Protein AF-A0A839A747-F1 (afdb_monomer_lite)

InterPro domains:
  IPR006439 HAD hydrolase, subfamily IA [TIGR01549] (41-129)
  IPR023198 Phosphoglycolate phosphatase-like, domain 2 [G3DSA:1.10.150.240] (5-45)
  IPR023214 HAD superfamily [G3DSA:3.40.50.1000] (46-130)
  IPR036412 HAD-like superfamily [SSF56784] (21-130)
  IPR041492 Haloacid dehalogenase-like hydrolase [PF13419] (28-129)
  IPR051400 HAD-like hydrolase superfamily enzymes [PTHR46470] (31-130)

Radius of gyration: 18.22 Å; chains: 1; bounding box: 42×32×48 Å

Structure (mmCIF, N/CA/C/O backbone):
data_AF-A0A839A747-F1
#
_entry.id   AF-A0A839A747-F1
#
loop_
_atom_site.group_PDB
_atom_site.id
_atom_site.type_symbol
_atom_site.label_atom_id
_atom_site.label_alt_id
_atom_site.label_comp_id
_atom_site.label_asym_id
_atom_site.label_entity_id
_atom_site.label_seq_id
_atom_site.pdbx_PDB_ins_code
_atom_site.Cartn_x
_atom_site.Cartn_y
_atom_site.Cartn_z
_atom_site.occupancy
_atom_site.B_iso_or_equiv
_atom_site.auth_seq_id
_atom_site.auth_comp_id
_atom_site.auth_asym_id
_atom_site.auth_atom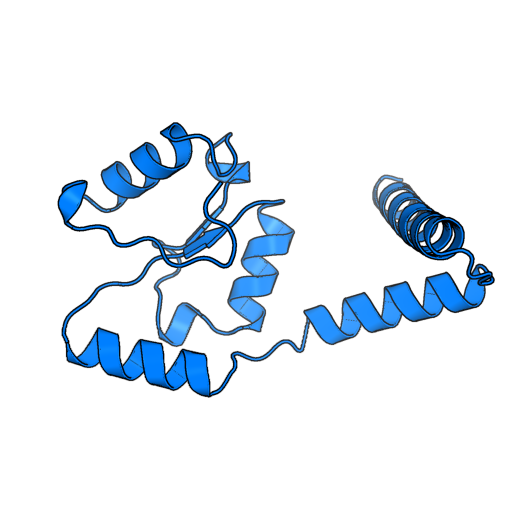_id
_atom_site.pdbx_PDB_model_num
ATOM 1 N N . MET A 1 1 ? 17.382 17.321 -12.082 1.00 56.62 1 MET A N 1
ATOM 2 C CA . MET A 1 1 ? 18.522 16.405 -11.815 1.00 56.62 1 MET A CA 1
ATOM 3 C C . MET A 1 1 ? 18.085 15.107 -11.115 1.00 56.62 1 MET A C 1
ATOM 5 O O . MET A 1 1 ? 18.379 14.041 -11.643 1.00 56.62 1 MET A O 1
ATOM 9 N N . ARG A 1 2 ? 17.318 15.165 -10.008 1.00 60.72 2 ARG A N 1
ATOM 10 C CA . ARG A 1 2 ? 16.847 13.983 -9.242 1.00 60.72 2 ARG A CA 1
ATOM 11 C C . ARG A 1 2 ? 15.991 12.980 -10.038 1.00 60.72 2 ARG A C 1
ATOM 13 O O . ARG A 1 2 ? 16.206 11.780 -9.921 1.00 60.72 2 ARG A O 1
ATOM 20 N N . GLU A 1 3 ? 15.077 13.439 -10.895 1.00 65.00 3 GLU A N 1
ATOM 21 C CA . GLU A 1 3 ? 14.235 12.528 -11.695 1.00 65.00 3 GLU A CA 1
ATOM 22 C C . GLU A 1 3 ? 15.014 11.712 -12.733 1.00 65.00 3 GLU A C 1
ATOM 24 O O . GLU A 1 3 ? 14.764 10.519 -12.889 1.00 65.00 3 GLU A O 1
ATOM 29 N N . LYS A 1 4 ? 15.977 12.334 -13.429 1.00 62.69 4 LYS A N 1
ATOM 30 C CA . LYS A 1 4 ? 16.843 11.632 -14.391 1.00 62.69 4 LYS A CA 1
ATOM 31 C C . LYS A 1 4 ? 17.663 10.545 -13.690 1.00 62.69 4 LYS A C 1
ATOM 33 O O . LYS A 1 4 ? 17.776 9.444 -14.219 1.00 62.69 4 LYS A O 1
ATOM 38 N N . LEU A 1 5 ? 18.153 10.826 -12.479 1.00 71.81 5 LEU A N 1
ATOM 39 C CA . LEU A 1 5 ? 18.861 9.849 -11.651 1.00 71.81 5 LEU A CA 1
ATOM 40 C C . LEU A 1 5 ? 17.937 8.695 -11.219 1.00 71.81 5 LEU A C 1
ATOM 42 O O . LEU A 1 5 ? 18.272 7.542 -11.461 1.00 71.81 5 LEU A O 1
ATOM 46 N N . LYS A 1 6 ? 16.729 8.989 -10.705 1.00 68.69 6 LYS A N 1
ATOM 47 C CA . LYS A 1 6 ? 15.724 7.972 -10.318 1.00 68.69 6 LYS A CA 1
ATOM 48 C C . LYS A 1 6 ? 15.302 7.093 -11.506 1.00 68.69 6 LYS A C 1
ATOM 50 O O . LYS A 1 6 ? 15.083 5.894 -11.334 1.00 68.69 6 LYS A O 1
ATOM 55 N N . ARG A 1 7 ? 15.192 7.663 -12.716 1.00 68.25 7 ARG A N 1
ATOM 56 C CA . ARG A 1 7 ? 14.920 6.902 -13.951 1.00 68.25 7 ARG A CA 1
ATOM 57 C C . ARG A 1 7 ? 16.075 5.968 -14.304 1.00 68.25 7 ARG A C 1
ATOM 59 O O . ARG A 1 7 ? 15.809 4.799 -14.563 1.00 68.25 7 ARG A O 1
ATOM 66 N N . ARG A 1 8 ? 17.319 6.457 -14.242 1.00 75.69 8 ARG A N 1
ATOM 67 C CA . ARG A 1 8 ? 18.527 5.658 -14.497 1.00 75.69 8 ARG A CA 1
ATOM 68 C C . ARG A 1 8 ? 18.625 4.472 -13.535 1.00 75.69 8 ARG A C 1
ATOM 70 O O . ARG A 1 8 ? 18.697 3.341 -13.989 1.00 75.69 8 ARG A O 1
ATOM 77 N N . THR A 1 9 ? 18.421 4.699 -12.235 1.00 81.62 9 THR A N 1
ATOM 78 C CA . THR A 1 9 ? 18.425 3.624 -11.227 1.00 81.62 9 THR A CA 1
ATOM 79 C C . THR A 1 9 ? 17.355 2.554 -11.478 1.00 81.62 9 THR A C 1
ATOM 81 O O . THR A 1 9 ? 17.585 1.377 -11.219 1.00 81.62 9 THR A O 1
ATOM 84 N N . LYS A 1 10 ? 16.167 2.923 -11.980 1.00 86.31 10 LYS A N 1
ATOM 85 C CA . LYS A 1 10 ? 15.115 1.945 -12.313 1.00 86.31 10 LYS A CA 1
ATOM 86 C C . LYS A 1 10 ? 15.482 1.097 -13.537 1.00 86.31 10 LYS A C 1
ATOM 88 O O . LYS A 1 10 ? 15.244 -0.106 -13.499 1.00 86.31 10 LYS A O 1
ATOM 93 N N . LEU A 1 11 ? 16.070 1.699 -14.573 1.00 91.56 11 LEU A N 1
ATOM 94 C CA . LEU A 1 11 ? 16.576 0.969 -15.743 1.00 91.56 11 LEU A CA 1
ATOM 95 C C . LEU A 1 11 ? 17.689 -0.001 -15.353 1.00 91.56 11 LEU A C 1
ATOM 97 O O . LEU A 1 11 ? 17.621 -1.174 -15.710 1.00 91.56 11 LEU A O 1
ATOM 101 N N . ASP A 1 12 ? 18.647 0.460 -14.549 1.00 91.75 12 ASP A N 1
ATOM 102 C CA . ASP A 1 12 ? 19.760 -0.367 -14.079 1.00 91.75 12 ASP A CA 1
ATOM 103 C C . ASP A 1 12 ? 19.255 -1.591 -13.302 1.00 91.75 12 ASP A C 1
ATOM 105 O O . ASP A 1 12 ? 19.767 -2.697 -13.484 1.00 91.75 12 ASP A O 1
ATOM 109 N N . ARG A 1 13 ? 18.202 -1.430 -12.484 1.00 92.56 13 ARG A N 1
ATOM 110 C CA . ARG A 1 13 ? 17.556 -2.551 -11.779 1.00 92.56 13 ARG A CA 1
ATOM 111 C C . ARG A 1 13 ? 16.925 -3.550 -12.743 1.00 92.56 13 ARG A C 1
ATOM 113 O O . ARG A 1 13 ? 17.121 -4.740 -12.544 1.00 92.56 13 ARG A O 1
ATOM 120 N N . ILE A 1 14 ? 16.216 -3.091 -13.776 1.00 95.19 14 ILE A N 1
ATOM 121 C CA . ILE A 1 14 ? 15.604 -3.978 -14.779 1.00 95.19 14 ILE A CA 1
ATOM 122 C C . ILE A 1 14 ? 16.696 -4.780 -15.498 1.00 95.19 14 ILE A C 1
ATOM 124 O O . ILE A 1 14 ? 16.659 -6.008 -15.474 1.00 95.19 14 ILE A O 1
ATOM 128 N N . LEU A 1 15 ? 17.713 -4.106 -16.043 1.00 94.50 15 LEU A N 1
ATOM 129 C CA . LEU A 1 15 ? 18.845 -4.749 -16.722 1.00 94.50 15 LEU A CA 1
ATOM 130 C C . LEU A 1 15 ? 19.544 -5.774 -15.813 1.00 94.50 15 LEU A C 1
ATOM 132 O O . LEU A 1 15 ? 19.800 -6.907 -16.219 1.00 94.50 15 LEU A O 1
ATOM 136 N N . SER A 1 16 ? 19.795 -5.400 -14.556 1.00 93.94 16 SER A N 1
ATOM 137 C CA . SER A 1 16 ? 20.443 -6.275 -13.574 1.00 93.94 16 SER A CA 1
ATOM 138 C C . SER A 1 16 ? 19.584 -7.488 -13.208 1.00 93.94 16 SER A C 1
ATOM 140 O O . SER A 1 16 ? 20.119 -8.580 -1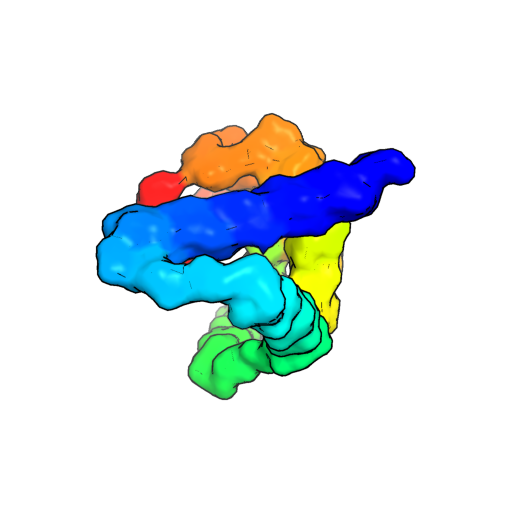3.029 1.00 93.94 16 SER A O 1
ATOM 142 N N . THR A 1 17 ? 18.259 -7.327 -13.107 1.00 96.12 17 THR A N 1
ATOM 143 C CA . THR A 1 17 ? 17.331 -8.432 -12.837 1.00 96.12 17 THR A CA 1
ATOM 144 C C . THR A 1 17 ? 17.333 -9.443 -13.978 1.00 96.12 17 THR A C 1
ATOM 146 O O . THR A 1 17 ? 17.497 -10.628 -13.708 1.00 96.12 17 THR A O 1
ATOM 149 N N . TYR A 1 18 ? 17.225 -9.005 -15.234 1.00 96.31 18 TYR A N 1
ATOM 150 C CA . TYR A 1 18 ? 17.274 -9.918 -16.383 1.00 96.31 18 TYR A CA 1
ATOM 151 C C . TYR A 1 18 ? 18.612 -10.661 -16.456 1.00 96.31 18 TYR A C 1
ATOM 153 O O . TYR A 1 18 ? 18.622 -11.889 -16.537 1.00 96.31 18 TYR A O 1
ATOM 161 N N . LYS A 1 19 ? 19.733 -9.947 -16.274 1.00 95.62 19 LYS A N 1
ATOM 162 C CA . LYS A 1 19 ? 21.067 -10.558 -16.214 1.00 95.62 19 LYS A CA 1
ATOM 163 C C . LYS A 1 19 ? 21.183 -11.609 -15.104 1.00 95.62 19 LYS A C 1
ATOM 165 O O . LYS A 1 19 ? 21.779 -12.659 -15.325 1.00 95.62 19 LYS A O 1
ATOM 170 N N . LYS A 1 20 ? 20.605 -11.355 -13.921 1.00 96.94 20 LYS A N 1
ATOM 171 C CA . LYS A 1 20 ? 20.583 -12.314 -12.799 1.00 96.94 20 LYS A CA 1
ATOM 172 C C . LYS A 1 20 ? 19.853 -13.612 -13.157 1.00 96.94 20 LYS A C 1
ATOM 174 O O . LYS A 1 20 ? 20.238 -14.664 -12.666 1.00 96.94 20 LYS A O 1
ATOM 179 N N . PHE A 1 21 ? 18.825 -13.538 -13.995 1.00 96.81 21 PHE A N 1
ATOM 180 C CA . PHE A 1 21 ? 18.090 -14.704 -14.491 1.00 96.81 21 PHE A CA 1
ATOM 181 C C . PHE A 1 21 ? 18.660 -15.263 -15.805 1.00 96.81 21 PHE A C 1
ATOM 183 O O . PHE A 1 21 ? 17.999 -16.068 -16.450 1.00 96.81 21 PHE A O 1
ATOM 190 N N . HIS A 1 22 ? 19.878 -14.862 -16.189 1.00 96.62 22 HIS A N 1
ATOM 191 C CA . HIS A 1 22 ? 20.560 -15.299 -17.411 1.00 96.62 22 HIS A CA 1
ATOM 192 C C . HIS A 1 22 ? 19.818 -14.952 -18.714 1.00 96.62 22 HIS A C 1
ATOM 194 O O . HIS A 1 22 ? 19.991 -15.626 -19.725 1.00 96.62 22 HIS A O 1
ATOM 200 N N . TYR A 1 23 ? 19.033 -13.872 -18.702 1.00 96.06 23 TYR A N 1
ATOM 201 C CA . TYR A 1 23 ? 18.416 -13.302 -19.897 1.00 96.06 23 TYR A CA 1
ATOM 202 C C . TYR A 1 23 ? 19.134 -12.024 -20.324 1.00 96.06 23 TYR A C 1
ATOM 204 O O . TYR A 1 23 ? 19.482 -11.175 -19.498 1.00 96.06 23 TYR A O 1
ATOM 212 N N . GLU A 1 24 ? 19.298 -11.858 -21.633 1.00 92.12 24 GLU A N 1
ATOM 213 C CA . GLU A 1 24 ? 19.797 -10.624 -22.231 1.00 92.12 24 GLU A CA 1
ATOM 214 C C . GLU A 1 24 ? 18.629 -9.757 -22.700 1.00 92.12 24 GLU A C 1
ATOM 216 O O . GLU A 1 24 ? 17.704 -10.236 -23.354 1.00 92.12 24 GLU A O 1
ATOM 221 N N . ILE A 1 25 ? 18.678 -8.468 -22.365 1.00 95.44 25 ILE A N 1
ATOM 222 C CA . ILE A 1 25 ? 17.762 -7.456 -22.894 1.00 95.44 25 ILE A CA 1
ATOM 223 C C . ILE A 1 25 ? 18.544 -6.199 -23.261 1.00 95.44 25 ILE A C 1
ATOM 225 O O . ILE A 1 25 ? 19.533 -5.851 -22.610 1.00 95.44 25 ILE A O 1
ATOM 229 N N . ILE A 1 26 ? 18.076 -5.484 -24.280 1.00 94.56 26 ILE A N 1
ATOM 230 C CA . ILE A 1 26 ? 18.653 -4.193 -24.669 1.00 94.56 26 ILE A CA 1
ATOM 231 C C . ILE A 1 26 ? 18.015 -3.038 -23.881 1.00 94.56 26 ILE A C 1
ATOM 233 O O . ILE A 1 26 ? 16.913 -3.151 -23.340 1.00 94.56 26 ILE A O 1
ATOM 237 N N . ILE A 1 27 ? 18.694 -1.886 -23.843 1.00 93.12 27 ILE A N 1
ATOM 238 C CA . ILE A 1 27 ? 18.223 -0.678 -23.133 1.00 93.12 27 ILE A CA 1
ATOM 239 C C . ILE A 1 27 ? 16.823 -0.251 -23.602 1.00 93.12 27 ILE A C 1
ATOM 241 O O . ILE A 1 27 ? 16.009 0.197 -22.792 1.00 93.12 27 ILE A O 1
ATOM 245 N N . GLU A 1 28 ? 16.522 -0.410 -24.890 1.00 95.50 28 GLU A N 1
ATOM 246 C CA . GLU A 1 28 ? 15.210 -0.082 -25.450 1.00 95.50 28 GLU A CA 1
ATOM 247 C C . GLU A 1 28 ? 14.096 -0.954 -24.849 1.00 95.50 28 GLU A C 1
ATOM 249 O O . GLU A 1 28 ? 13.090 -0.428 -24.376 1.00 95.50 28 GLU A O 1
ATOM 254 N N . GLN A 1 29 ? 14.314 -2.267 -24.734 1.00 95.88 29 GLN A N 1
ATOM 255 C CA . GLN A 1 29 ? 13.371 -3.187 -24.090 1.00 95.88 29 GLN A CA 1
ATOM 256 C C . GLN A 1 29 ? 13.189 -2.865 -22.603 1.00 95.88 29 GLN A C 1
ATOM 258 O O . GLN A 1 29 ? 12.061 -2.835 -22.112 1.00 95.88 29 GLN A O 1
ATOM 263 N N . ALA A 1 30 ? 14.274 -2.555 -21.884 1.00 95.12 30 ALA A N 1
ATOM 264 C CA . ALA A 1 30 ? 14.191 -2.126 -20.486 1.00 95.12 30 ALA A CA 1
ATOM 265 C C . ALA A 1 30 ? 13.387 -0.820 -20.331 1.00 95.12 30 ALA A C 1
ATOM 267 O O . ALA A 1 30 ? 12.628 -0.655 -19.372 1.00 95.12 30 ALA A O 1
ATOM 268 N N . THR A 1 31 ? 13.517 0.094 -21.295 1.00 94.50 31 THR A N 1
ATOM 269 C CA . THR A 1 31 ? 12.766 1.356 -21.340 1.00 94.50 31 THR A CA 1
ATOM 270 C C . THR A 1 31 ? 11.281 1.111 -21.591 1.00 94.50 31 THR A C 1
ATOM 272 O O . THR A 1 31 ? 10.446 1.669 -20.874 1.00 94.50 31 THR A O 1
ATOM 275 N N . ILE A 1 32 ? 10.942 0.232 -22.539 1.00 95.88 32 ILE A N 1
ATOM 276 C CA . ILE A 1 32 ? 9.559 -0.189 -22.801 1.00 95.88 32 ILE A CA 1
ATOM 277 C C . ILE A 1 32 ? 8.963 -0.848 -21.555 1.00 95.88 32 ILE A C 1
ATOM 279 O O . ILE A 1 32 ? 7.885 -0.451 -21.115 1.00 95.88 32 ILE A O 1
ATOM 283 N N . PHE A 1 33 ? 9.682 -1.781 -20.924 1.00 95.00 33 PHE A N 1
ATOM 284 C CA . PHE A 1 33 ? 9.243 -2.414 -19.681 1.00 95.00 33 PHE A CA 1
ATOM 285 C C . PHE A 1 33 ? 8.949 -1.368 -18.604 1.00 95.00 33 PHE A C 1
ATOM 287 O O . PHE A 1 33 ? 7.903 -1.408 -17.960 1.00 95.00 33 PHE A O 1
ATOM 294 N N . GLN A 1 34 ? 9.847 -0.398 -18.409 1.00 93.31 34 GLN A N 1
ATOM 295 C CA . GLN A 1 34 ? 9.649 0.661 -17.425 1.00 93.31 34 GLN A CA 1
ATOM 296 C C . GLN A 1 34 ? 8.404 1.507 -17.729 1.00 93.31 34 GLN A C 1
ATOM 298 O O . GLN A 1 34 ? 7.681 1.867 -16.795 1.00 93.31 34 GLN A O 1
ATOM 303 N N . ALA A 1 35 ? 8.158 1.826 -19.001 1.00 93.50 35 ALA A N 1
ATOM 304 C CA . ALA A 1 35 ? 6.994 2.588 -19.438 1.00 93.50 35 ALA A CA 1
ATOM 305 C C . ALA A 1 35 ? 5.689 1.808 -19.216 1.00 93.50 35 ALA A C 1
ATOM 307 O O . ALA A 1 35 ? 4.782 2.331 -18.568 1.00 93.50 35 ALA A O 1
ATOM 308 N N . LEU A 1 36 ? 5.628 0.546 -19.652 1.00 95.69 36 LEU A N 1
ATOM 309 C CA . LEU A 1 36 ? 4.479 -0.342 -19.442 1.00 95.69 36 LEU A CA 1
ATOM 310 C C . LEU A 1 36 ? 4.200 -0.540 -17.952 1.00 95.69 36 LEU A C 1
ATOM 312 O O . LEU A 1 36 ? 3.079 -0.364 -17.493 1.00 95.69 36 LEU A O 1
ATOM 316 N N . ASN A 1 37 ? 5.233 -0.816 -17.162 1.00 92.56 37 ASN A N 1
ATOM 317 C CA . ASN A 1 37 ? 5.114 -0.970 -15.718 1.00 92.56 37 ASN A CA 1
ATOM 318 C C . ASN A 1 37 ? 4.602 0.311 -15.032 1.00 92.56 37 ASN A C 1
ATOM 320 O O . ASN A 1 37 ? 3.867 0.226 -14.051 1.00 92.56 37 ASN A O 1
ATOM 324 N N . LYS A 1 38 ? 4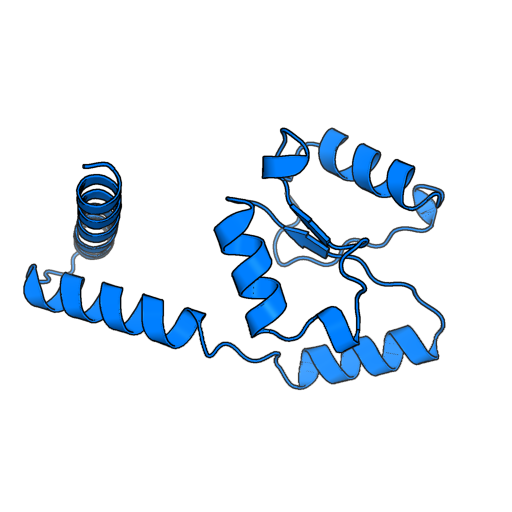.967 1.505 -15.520 1.00 91.00 38 LYS A N 1
ATOM 325 C CA . LYS A 1 38 ? 4.393 2.764 -15.020 1.00 91.00 38 LYS A CA 1
ATOM 326 C C . LYS A 1 38 ? 2.916 2.877 -15.401 1.00 91.00 38 LYS A C 1
ATOM 328 O O . LYS A 1 38 ? 2.118 3.220 -14.538 1.00 91.00 38 LYS A O 1
ATOM 333 N N . TYR A 1 39 ? 2.579 2.582 -16.655 1.00 94.12 39 TYR A N 1
ATOM 334 C CA . TYR A 1 39 ? 1.210 2.627 -17.161 1.00 94.12 39 TYR A CA 1
ATOM 335 C C . TYR A 1 39 ? 0.294 1.690 -16.365 1.00 94.12 39 TYR A C 1
ATOM 337 O O . TYR A 1 39 ? -0.666 2.153 -15.757 1.00 94.12 39 TYR A O 1
ATOM 345 N N . TYR A 1 40 ? 0.633 0.404 -16.255 1.00 94.38 40 TYR A N 1
ATOM 346 C CA . TYR A 1 40 ? -0.209 -0.575 -15.562 1.00 94.38 40 TYR A CA 1
ATOM 347 C C . TYR A 1 40 ? -0.345 -0.312 -14.059 1.00 94.38 40 TYR A C 1
ATOM 349 O O . TYR A 1 40 ? -1.401 -0.573 -13.498 1.00 94.38 40 TYR A O 1
ATOM 357 N N . ARG A 1 41 ? 0.660 0.284 -13.396 1.00 90.88 41 ARG A N 1
ATOM 358 C CA . ARG A 1 41 ? 0.527 0.707 -11.985 1.00 90.88 41 ARG A CA 1
ATOM 359 C C . ARG A 1 41 ? -0.532 1.783 -11.762 1.00 90.88 41 ARG A C 1
ATOM 361 O O . ARG A 1 41 ? -1.024 1.888 -10.648 1.00 90.88 41 ARG A O 1
ATOM 368 N N . GLN A 1 42 ? -0.841 2.575 -12.786 1.00 91.50 42 GLN A N 1
ATOM 369 C CA . GLN A 1 42 ? -1.883 3.606 -12.756 1.00 91.50 42 GLN A CA 1
ATOM 370 C C . GLN A 1 42 ? -3.259 3.067 -13.177 1.00 91.50 42 GLN A C 1
ATOM 372 O O . GLN A 1 42 ? -4.227 3.815 -13.155 1.00 91.50 42 GLN A O 1
ATOM 377 N N . HIS A 1 43 ? -3.341 1.791 -13.563 1.00 93.81 43 HIS A N 1
ATOM 378 C CA . HIS A 1 43 ? -4.565 1.119 -14.011 1.00 93.81 43 HIS A CA 1
ATOM 379 C C . HIS A 1 43 ? -4.797 -0.184 -13.230 1.00 93.81 43 HIS A C 1
ATOM 381 O O . HIS A 1 43 ? -5.402 -1.125 -13.741 1.00 93.81 43 HIS A O 1
ATOM 387 N N . LEU A 1 44 ? -4.260 -0.269 -12.009 1.00 93.88 44 LEU A N 1
ATOM 388 C CA . LEU A 1 44 ? -4.519 -1.402 -11.129 1.00 93.88 44 LEU A CA 1
ATOM 389 C C . LEU A 1 44 ? -5.986 -1.399 -10.710 1.00 93.88 44 LEU A C 1
ATOM 391 O O . LEU A 1 44 ? -6.567 -0.349 -10.458 1.00 93.88 44 LEU A O 1
ATOM 395 N N . THR A 1 45 ? -6.546 -2.589 -10.575 1.00 94.12 45 THR A N 1
ATOM 396 C CA . THR A 1 45 ? -7.884 -2.816 -10.037 1.00 94.12 45 THR A CA 1
ATOM 397 C C . THR A 1 45 ? -7.789 -3.798 -8.877 1.00 94.12 45 THR A C 1
ATOM 399 O O . THR A 1 45 ? -6.841 -4.585 -8.796 1.00 94.12 45 THR A O 1
ATOM 402 N N . LEU A 1 46 ? -8.731 -3.704 -7.938 1.00 93.50 46 LEU A N 1
ATOM 403 C CA . LEU A 1 46 ? -8.881 -4.729 -6.911 1.00 93.50 46 LEU A CA 1
ATOM 404 C C . LEU A 1 46 ? -9.425 -6.003 -7.553 1.00 93.50 46 LEU A C 1
ATOM 406 O O . LEU A 1 46 ? -10.304 -5.943 -8.412 1.00 93.50 46 LEU A O 1
ATOM 410 N N . ASP A 1 47 ? -8.899 -7.138 -7.108 1.00 93.88 47 ASP A N 1
ATOM 411 C CA . ASP A 1 47 ? -9.445 -8.440 -7.466 1.00 93.88 47 ASP A CA 1
ATOM 412 C C . ASP A 1 47 ? -10.879 -8.569 -6.923 1.00 93.88 47 ASP A C 1
ATOM 414 O O . ASP A 1 47 ? -11.163 -8.145 -5.797 1.00 93.88 47 ASP A O 1
ATOM 418 N N . SER A 1 48 ? -11.781 -9.158 -7.710 1.00 95.06 48 SER A N 1
ATOM 419 C CA . SER A 1 48 ? -13.158 -9.434 -7.291 1.00 95.06 48 SER A CA 1
ATOM 420 C C . SER A 1 48 ? -13.237 -10.285 -6.025 1.00 95.06 48 SER A C 1
ATOM 422 O O . SER A 1 48 ? -14.141 -10.089 -5.218 1.00 95.06 48 SER A O 1
ATOM 424 N N . GLU A 1 49 ? -12.285 -11.192 -5.804 1.00 95.50 49 GLU A N 1
ATOM 425 C CA . GLU A 1 49 ? -12.257 -12.007 -4.587 1.00 95.50 49 GLU A CA 1
ATOM 426 C C . GLU A 1 49 ? -11.986 -11.154 -3.342 1.00 95.50 49 GLU A C 1
ATOM 428 O O . GLU A 1 49 ? -12.620 -11.351 -2.308 1.00 95.50 49 GLU A O 1
ATOM 433 N N . ILE A 1 50 ? -11.115 -10.145 -3.451 1.00 93.69 50 ILE A N 1
ATOM 434 C CA . ILE A 1 50 ? -10.844 -9.202 -2.355 1.00 93.69 50 ILE A CA 1
ATOM 435 C C . ILE A 1 50 ? -12.072 -8.338 -2.061 1.00 93.69 50 ILE A C 1
ATOM 437 O O . ILE A 1 50 ? -12.350 -8.049 -0.899 1.00 93.69 50 ILE A O 1
ATOM 441 N N . ILE A 1 51 ? -12.830 -7.964 -3.094 1.00 95.62 51 ILE A N 1
ATOM 442 C CA . ILE A 1 51 ? -14.094 -7.238 -2.924 1.00 95.62 51 ILE A CA 1
ATOM 443 C C . ILE A 1 51 ? -15.083 -8.076 -2.107 1.00 95.62 51 ILE A C 1
ATOM 445 O O . ILE A 1 51 ? -15.596 -7.582 -1.107 1.00 95.62 51 ILE A O 1
ATOM 449 N N . HIS A 1 52 ? -15.282 -9.352 -2.452 1.00 96.56 52 HIS A N 1
ATOM 450 C CA . HIS A 1 52 ? -16.170 -10.233 -1.684 1.00 96.56 52 HIS A CA 1
ATOM 451 C C . HIS A 1 52 ? -15.712 -10.411 -0.229 1.00 96.56 52 HIS A C 1
ATOM 453 O O . HIS A 1 52 ? -16.543 -10.481 0.677 1.00 96.56 52 HIS A O 1
ATOM 459 N N . VAL A 1 53 ? -14.398 -10.460 0.020 1.00 95.06 53 VAL A N 1
ATOM 460 C CA . VAL A 1 53 ? -13.855 -10.508 1.386 1.00 95.06 53 VAL A CA 1
ATOM 461 C C . VAL A 1 53 ? -14.189 -9.229 2.158 1.00 95.06 53 VAL A C 1
ATOM 463 O O . VAL A 1 53 ? -14.627 -9.323 3.305 1.00 95.06 53 VAL A O 1
ATOM 466 N N . PHE A 1 54 ? -14.032 -8.047 1.552 1.00 95.88 54 PHE A N 1
ATOM 467 C CA . PHE A 1 54 ? -14.418 -6.791 2.200 1.00 95.88 54 PHE A CA 1
ATOM 468 C C . PHE A 1 54 ? -15.918 -6.727 2.493 1.00 95.88 54 PHE A C 1
ATOM 470 O O . PHE A 1 54 ? -16.290 -6.370 3.606 1.00 95.88 54 PHE A O 1
ATOM 477 N N . GLU A 1 55 ? -16.777 -7.122 1.552 1.00 96.69 55 GLU A N 1
ATOM 478 C CA . GLU A 1 55 ? -18.233 -7.158 1.758 1.00 96.69 55 GLU A CA 1
ATOM 479 C C . GLU A 1 55 ? -18.619 -8.076 2.917 1.00 96.69 55 GLU A C 1
ATOM 481 O O . GLU A 1 55 ? -19.381 -7.685 3.803 1.00 96.69 55 GLU A O 1
ATOM 486 N N . TYR A 1 56 ? -18.056 -9.285 2.939 1.00 97.38 56 TYR A N 1
ATOM 487 C CA . TYR A 1 56 ? -18.331 -10.272 3.975 1.00 97.38 56 TYR A CA 1
ATOM 488 C C . TYR A 1 56 ? -17.905 -9.782 5.365 1.00 97.38 56 TYR A C 1
ATOM 490 O O . TYR A 1 56 ? -18.681 -9.856 6.318 1.00 97.38 56 TYR A O 1
ATOM 498 N N . LEU A 1 57 ? -16.683 -9.259 5.489 1.00 96.50 57 LEU A N 1
ATOM 499 C CA . LEU A 1 57 ? -16.151 -8.794 6.770 1.00 96.50 57 LEU A CA 1
ATOM 500 C C . LEU A 1 57 ? -16.834 -7.502 7.243 1.00 96.50 57 LEU A C 1
ATOM 502 O O . LEU A 1 57 ? -17.116 -7.368 8.433 1.00 96.50 57 LEU A O 1
ATOM 506 N N . GLN A 1 58 ? -17.187 -6.596 6.329 1.00 95.88 58 GLN A N 1
ATOM 507 C CA . GLN A 1 58 ? -17.946 -5.392 6.669 1.00 95.88 58 GLN A CA 1
ATOM 508 C C . GLN A 1 58 ? -19.342 -5.748 7.191 1.00 95.88 58 GLN A C 1
ATOM 510 O O . GLN A 1 58 ? -19.781 -5.197 8.198 1.00 95.88 58 GLN A O 1
ATOM 515 N N . ALA A 1 59 ? -20.030 -6.703 6.553 1.00 97.25 59 ALA A N 1
ATOM 516 C CA . ALA A 1 59 ? -21.334 -7.187 7.009 1.00 97.25 59 ALA A CA 1
ATOM 517 C C . ALA A 1 59 ? -21.265 -7.865 8.390 1.00 97.25 59 ALA A C 1
ATOM 519 O O . ALA A 1 59 ? -22.239 -7.832 9.140 1.00 97.25 59 ALA A O 1
ATOM 520 N N . ALA A 1 60 ? -20.114 -8.445 8.738 1.00 97.19 60 ALA A N 1
ATOM 521 C CA . ALA A 1 60 ? -19.840 -9.002 10.059 1.00 97.19 60 ALA A CA 1
ATOM 522 C C . ALA A 1 60 ? -19.423 -7.946 11.109 1.00 97.19 60 ALA A C 1
ATOM 524 O O . ALA A 1 60 ? -19.239 -8.299 12.271 1.00 97.19 60 ALA A O 1
ATOM 525 N N . GLY A 1 61 ? -19.314 -6.667 10.729 1.00 95.88 61 GLY A N 1
ATOM 526 C CA . GLY A 1 61 ? -19.011 -5.558 11.638 1.00 95.88 61 GLY A CA 1
ATOM 527 C C . GLY A 1 61 ? -17.522 -5.325 11.898 1.00 95.88 61 GLY A C 1
ATOM 528 O O . GLY A 1 61 ? -17.188 -4.701 12.900 1.00 95.88 61 GLY A O 1
ATOM 529 N N . TYR A 1 62 ? -16.632 -5.826 11.035 1.00 95.50 62 TYR A N 1
ATOM 530 C CA . TYR A 1 62 ? -15.198 -5.556 11.146 1.00 95.50 62 TYR A CA 1
ATOM 531 C C . TYR A 1 62 ? -14.818 -4.224 10.501 1.00 95.50 62 TYR A C 1
ATOM 533 O O . TYR A 1 62 ? -15.228 -3.919 9.378 1.00 95.50 62 TYR A O 1
ATOM 541 N N . ASP A 1 63 ? -13.954 -3.485 11.190 1.00 93.50 63 ASP A N 1
ATOM 542 C CA . ASP A 1 63 ? -13.260 -2.330 10.641 1.00 93.50 63 ASP A CA 1
ATOM 543 C C . ASP A 1 63 ? -12.007 -2.757 9.869 1.00 93.50 63 ASP A C 1
ATOM 545 O O . ASP A 1 63 ? -11.376 -3.781 10.146 1.00 93.50 63 ASP A O 1
ATOM 549 N N . PHE A 1 64 ? -11.623 -1.942 8.890 1.00 96.06 64 PHE A N 1
ATOM 550 C CA . PHE A 1 64 ? -10.455 -2.194 8.058 1.00 96.06 64 PHE A CA 1
ATOM 551 C C . PHE A 1 64 ? -9.422 -1.085 8.196 1.00 96.06 64 PHE A C 1
ATOM 553 O O . PHE A 1 64 ? -9.750 0.097 8.313 1.00 96.06 64 PHE A O 1
ATOM 560 N N . PHE A 1 65 ? -8.162 -1.477 8.051 1.00 96.00 65 PHE A N 1
ATOM 561 C CA . PHE A 1 65 ? -7.035 -0.574 7.876 1.00 96.00 65 PHE A CA 1
ATOM 562 C C . PHE A 1 65 ? -6.030 -1.179 6.893 1.00 96.00 65 PHE A C 1
ATOM 564 O O . PHE A 1 65 ? -6.054 -2.376 6.598 1.00 96.00 65 PHE A O 1
ATOM 571 N N . ILE A 1 66 ? -5.129 -0.348 6.372 1.00 96.38 66 ILE A N 1
ATOM 572 C CA . ILE A 1 66 ? -4.016 -0.789 5.526 1.00 96.38 66 ILE A CA 1
ATOM 573 C C . ILE A 1 66 ? -2.714 -0.353 6.172 1.00 96.38 66 ILE A C 1
ATOM 575 O O . ILE A 1 66 ? -2.531 0.830 6.417 1.00 96.38 6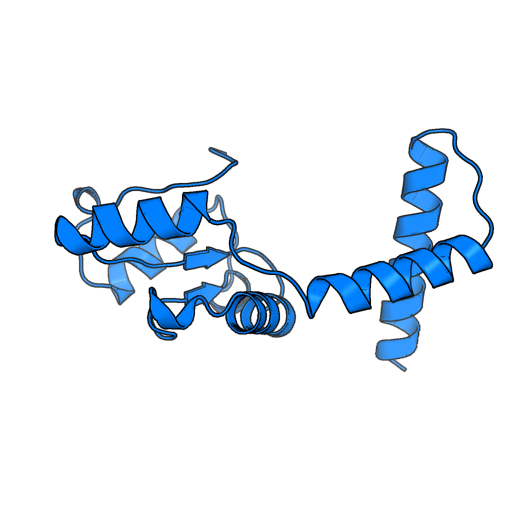6 ILE A O 1
ATOM 579 N N . LEU A 1 67 ? -1.771 -1.281 6.331 1.00 95.06 67 LEU A N 1
ATOM 580 C CA . LEU A 1 67 ? -0.374 -0.969 6.631 1.00 95.06 67 LEU A CA 1
ATOM 581 C C . LEU A 1 67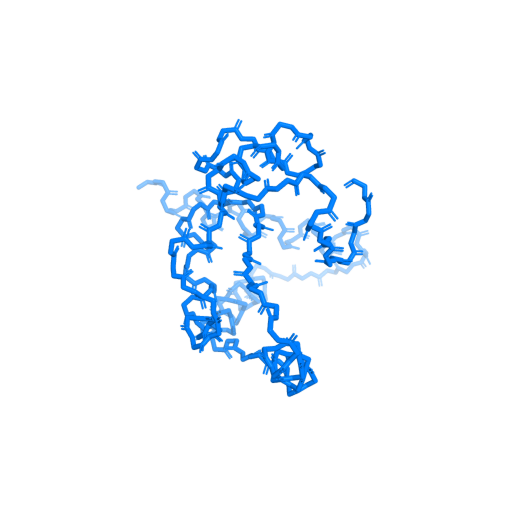 ? 0.531 -1.428 5.478 1.00 95.06 67 LEU A C 1
ATOM 583 O O . LEU A 1 67 ? 0.677 -2.630 5.226 1.00 95.06 67 LEU A O 1
ATOM 587 N N . THR A 1 68 ? 1.173 -0.490 4.777 1.00 94.31 68 THR A N 1
ATOM 588 C CA . THR A 1 68 ? 2.026 -0.775 3.607 1.00 94.31 68 THR A CA 1
ATOM 589 C C . THR A 1 68 ? 3.433 -0.190 3.737 1.00 94.31 68 THR A C 1
ATOM 591 O O . THR A 1 68 ? 3.632 0.894 4.277 1.00 94.31 68 THR A O 1
ATOM 594 N N . ASN A 1 69 ? 4.429 -0.912 3.212 1.00 92.25 69 ASN A N 1
ATOM 595 C CA . ASN A 1 69 ? 5.822 -0.468 3.210 1.00 92.25 69 ASN A CA 1
ATOM 596 C C . ASN A 1 69 ? 6.156 0.314 1.937 1.00 92.25 69 ASN A C 1
ATOM 598 O O . ASN A 1 69 ? 5.735 -0.039 0.832 1.00 92.25 69 ASN A O 1
ATOM 602 N N . GLY A 1 70 ? 7.041 1.293 2.070 1.00 90.75 70 GLY A N 1
ATOM 603 C CA . GLY A 1 70 ? 7.642 2.011 0.949 1.00 90.75 70 GLY A CA 1
ATOM 604 C C . GLY A 1 70 ? 7.284 3.493 0.927 1.00 90.75 70 GLY A C 1
ATOM 605 O O . GLY A 1 70 ? 6.669 3.982 1.870 1.00 90.75 70 GLY A O 1
ATOM 606 N N . PRO A 1 71 ? 7.679 4.210 -0.140 1.00 92.94 71 PRO A N 1
ATOM 607 C CA . PRO A 1 71 ? 7.567 5.661 -0.168 1.00 92.94 71 PRO A CA 1
ATOM 608 C C . PRO A 1 71 ? 6.112 6.126 -0.105 1.00 92.94 71 PRO A C 1
ATOM 610 O O . PRO A 1 71 ? 5.291 5.647 -0.894 1.00 92.94 71 PRO A O 1
ATOM 613 N N . SER A 1 72 ? 5.826 7.094 0.764 1.00 95.25 72 SER A N 1
ATOM 614 C CA . SER A 1 72 ? 4.501 7.664 1.030 1.00 95.25 72 SER A CA 1
ATOM 615 C C . SER A 1 72 ? 3.763 7.998 -0.262 1.00 95.25 72 SER A C 1
ATOM 617 O O . SER A 1 72 ? 2.719 7.420 -0.564 1.00 95.25 72 SER A O 1
ATOM 619 N N . PHE A 1 73 ? 4.367 8.840 -1.103 1.00 94.25 73 PHE A N 1
ATOM 620 C CA . PHE A 1 73 ? 3.756 9.268 -2.361 1.00 94.25 73 PHE A CA 1
ATOM 621 C C . PHE A 1 73 ? 3.420 8.093 -3.292 1.00 94.25 73 PHE A C 1
ATOM 623 O O . PHE A 1 73 ? 2.349 8.053 -3.897 1.00 94.25 73 PHE A O 1
ATOM 630 N N . ASP A 1 74 ? 4.332 7.125 -3.422 1.00 92.56 74 ASP A N 1
ATOM 631 C CA . ASP A 1 74 ? 4.139 5.986 -4.322 1.00 92.56 74 ASP A CA 1
ATOM 632 C C . ASP A 1 74 ? 3.044 5.036 -3.776 1.00 92.56 74 ASP A C 1
ATOM 634 O O . ASP A 1 74 ? 2.252 4.507 -4.560 1.00 92.56 74 ASP A O 1
ATOM 638 N N . GLN A 1 75 ? 2.952 4.854 -2.452 1.00 95.75 75 GLN A N 1
ATOM 639 C CA . GLN A 1 75 ? 1.937 4.012 -1.808 1.00 95.75 75 GLN A CA 1
ATOM 640 C C . GLN A 1 75 ? 0.549 4.664 -1.785 1.00 95.75 75 GLN A C 1
ATOM 642 O O . GLN A 1 75 ? -0.414 4.008 -2.177 1.00 95.75 75 GLN A O 1
ATOM 647 N N . ARG A 1 76 ? 0.429 5.956 -1.445 1.00 96.38 76 ARG A N 1
ATOM 648 C CA . ARG A 1 76 ? -0.855 6.688 -1.505 1.00 96.38 76 ARG A CA 1
ATOM 649 C C . ARG A 1 76 ? -1.451 6.648 -2.907 1.00 96.38 76 ARG A C 1
ATOM 651 O O . ARG A 1 76 ? -2.622 6.327 -3.075 1.00 96.38 76 ARG A O 1
ATOM 658 N N . ASN A 1 77 ? -0.629 6.869 -3.935 1.00 95.19 77 ASN A N 1
ATOM 659 C CA . ASN A 1 77 ? -1.080 6.758 -5.323 1.00 95.19 77 ASN A CA 1
ATOM 660 C C . ASN A 1 77 ? -1.585 5.354 -5.674 1.00 95.19 77 ASN A C 1
ATOM 662 O O . ASN A 1 77 ? -2.567 5.230 -6.405 1.00 95.19 77 ASN A O 1
ATOM 666 N N . LYS A 1 78 ? -0.940 4.297 -5.163 1.00 95.69 78 LYS A N 1
ATOM 667 C CA . LYS A 1 78 ? -1.395 2.916 -5.366 1.00 95.69 78 LYS A CA 1
ATOM 668 C C . LYS A 1 78 ? -2.769 2.685 -4.728 1.00 95.69 78 LYS A C 1
ATOM 670 O O . LYS A 1 78 ? -3.637 2.131 -5.392 1.00 95.69 78 LYS A O 1
ATOM 675 N N . LEU A 1 79 ? -2.964 3.118 -3.482 1.00 96.88 79 LEU A N 1
ATOM 676 C CA . LEU A 1 79 ? -4.236 2.979 -2.759 1.00 96.88 79 LEU A CA 1
ATOM 677 C C . LEU A 1 79 ? -5.371 3.744 -3.450 1.00 96.88 79 LEU A C 1
ATOM 679 O O . LEU A 1 79 ? -6.433 3.181 -3.708 1.00 96.88 79 LEU A O 1
ATOM 683 N N . ASN A 1 80 ? -5.090 4.972 -3.889 1.00 96.06 80 ASN A N 1
ATOM 684 C CA . ASN A 1 80 ? -6.020 5.773 -4.684 1.00 96.06 80 ASN A CA 1
ATOM 685 C C . ASN A 1 80 ? -6.388 5.106 -6.014 1.00 96.06 80 ASN A C 1
ATOM 687 O O . ASN A 1 80 ? -7.562 5.058 -6.370 1.00 96.06 80 ASN A O 1
ATOM 691 N N . THR A 1 81 ? -5.400 4.565 -6.737 1.00 96.25 81 THR A N 1
ATOM 692 C CA . THR A 1 81 ? -5.625 3.858 -8.013 1.00 96.25 81 THR A CA 1
ATOM 693 C C . THR A 1 81 ? -6.503 2.623 -7.819 1.00 96.25 81 THR A C 1
ATOM 695 O O . THR A 1 81 ? -7.373 2.347 -8.633 1.00 96.25 81 THR A O 1
ATOM 698 N N . LEU A 1 82 ? -6.299 1.896 -6.719 1.00 96.38 82 LEU A N 1
ATOM 699 C CA . LEU A 1 82 ? -7.104 0.731 -6.352 1.00 96.38 82 LEU A CA 1
ATOM 700 C C . LEU A 1 82 ? -8.488 1.102 -5.794 1.00 96.38 82 LEU A C 1
ATOM 702 O O . LEU A 1 82 ? -9.286 0.206 -5.534 1.00 96.38 82 LEU A O 1
ATOM 706 N N . HIS A 1 83 ? -8.776 2.393 -5.600 1.00 95.31 83 HIS A N 1
ATOM 707 C CA . HIS A 1 83 ? -10.013 2.889 -4.996 1.00 95.31 83 HIS A CA 1
ATOM 708 C C . HIS A 1 83 ? -10.328 2.234 -3.643 1.00 95.31 83 HIS A C 1
ATOM 710 O O . HIS A 1 83 ? -11.487 1.947 -3.328 1.00 95.31 83 HIS A O 1
ATOM 716 N N . THR A 1 84 ? -9.298 1.995 -2.822 1.00 95.94 84 THR A N 1
ATOM 717 C CA . THR A 1 84 ? -9.467 1.359 -1.504 1.00 95.94 84 THR A CA 1
ATOM 718 C C . THR A 1 84 ? -10.303 2.208 -0.551 1.00 95.94 84 THR A C 1
ATOM 720 O O . THR A 1 84 ? -10.886 1.668 0.381 1.00 95.94 84 THR A O 1
ATOM 723 N N . ASN A 1 85 ? -10.441 3.510 -0.820 1.00 94.88 85 ASN A N 1
ATOM 724 C CA . ASN A 1 85 ? -11.237 4.455 -0.034 1.00 94.88 85 ASN A CA 1
ATOM 725 C C . ASN A 1 85 ? -12.741 4.146 -0.034 1.00 94.88 85 ASN A C 1
ATOM 727 O O . ASN A 1 85 ? -13.470 4.673 0.797 1.00 94.88 85 ASN A O 1
ATOM 731 N N . ARG A 1 86 ? -13.209 3.274 -0.938 1.00 94.75 86 ARG A N 1
ATOM 732 C CA . ARG A 1 86 ? -14.577 2.733 -0.909 1.00 94.75 86 ARG A CA 1
ATOM 733 C C . ARG A 1 86 ? -14.839 1.826 0.296 1.00 94.75 86 ARG A C 1
ATOM 735 O O . ARG A 1 86 ? -15.989 1.677 0.686 1.00 94.75 86 ARG A O 1
ATOM 742 N N . TRP A 1 87 ? -13.785 1.231 0.851 1.00 95.31 87 TRP A N 1
ATOM 743 C CA . TRP A 1 87 ? -13.850 0.242 1.930 1.00 95.31 87 TRP A CA 1
ATOM 744 C C . TRP A 1 87 ? -13.113 0.708 3.187 1.00 95.31 87 TRP A C 1
ATOM 746 O O . TRP A 1 87 ? -13.528 0.399 4.297 1.00 95.31 87 TRP A O 1
ATOM 756 N N . ILE A 1 88 ? -12.012 1.443 3.011 1.00 96.81 88 ILE A N 1
ATOM 757 C CA . ILE A 1 88 ? -11.060 1.797 4.065 1.00 96.81 88 ILE A CA 1
ATOM 758 C C . ILE A 1 88 ? -10.803 3.296 4.003 1.00 96.81 88 ILE A C 1
ATOM 760 O O . ILE A 1 88 ? -10.206 3.765 3.033 1.00 96.81 88 ILE A O 1
ATOM 764 N N . LEU A 1 89 ? -11.218 4.040 5.028 1.00 95.38 89 LEU A N 1
ATOM 765 C CA . LEU A 1 89 ? -11.016 5.488 5.093 1.00 95.38 89 LEU A CA 1
ATOM 766 C C . LEU A 1 89 ? -9.526 5.856 5.006 1.00 95.38 89 LEU A C 1
ATOM 768 O O . LEU A 1 89 ? -8.660 5.112 5.462 1.00 95.38 89 LEU A O 1
ATOM 772 N N . GLU A 1 90 ? -9.217 7.018 4.425 1.00 95.75 90 GLU A N 1
ATOM 773 C CA . GLU A 1 90 ? -7.825 7.444 4.207 1.00 95.75 90 GLU A CA 1
ATOM 774 C C . GLU A 1 90 ? -7.039 7.654 5.510 1.00 95.75 90 GLU A C 1
ATOM 776 O O . GLU A 1 90 ? -5.821 7.484 5.522 1.00 95.75 90 GLU A O 1
ATOM 781 N N . ASN A 1 91 ? -7.720 7.986 6.610 1.00 95.25 91 ASN A N 1
ATOM 782 C CA . ASN A 1 91 ? -7.122 8.067 7.946 1.00 95.25 91 ASN A CA 1
ATOM 783 C C . ASN A 1 91 ? -6.828 6.685 8.561 1.00 95.25 91 ASN A C 1
ATOM 785 O O . ASN A 1 91 ? -6.226 6.620 9.620 1.00 95.25 91 ASN A O 1
ATOM 789 N N . HIS A 1 92 ? -7.215 5.588 7.904 1.00 96.62 92 HIS A N 1
ATOM 790 C CA . HIS A 1 92 ? -6.813 4.220 8.249 1.00 96.62 92 HIS A CA 1
ATOM 791 C C . HIS A 1 92 ? -5.801 3.653 7.236 1.00 96.62 92 HIS A C 1
ATOM 793 O O . HIS A 1 92 ? -5.639 2.434 7.102 1.00 96.62 92 HIS A O 1
ATOM 799 N N . TRP A 1 93 ? -5.134 4.525 6.470 1.00 97.44 93 TRP A N 1
ATOM 800 C CA . TRP A 1 93 ? -4.022 4.158 5.596 1.00 97.44 93 TRP A CA 1
ATOM 801 C C . TRP A 1 93 ? -2.697 4.538 6.242 1.00 97.44 93 TRP A C 1
ATOM 803 O O . TRP A 1 93 ? -2.277 5.693 6.227 1.00 97.44 93 TRP A O 1
ATOM 813 N N . PHE A 1 94 ? -1.998 3.522 6.720 1.00 96.12 94 PHE A N 1
ATOM 814 C CA . PHE A 1 94 ? -0.716 3.634 7.385 1.00 96.12 94 PHE A CA 1
ATOM 815 C C . PHE A 1 94 ? 0.407 3.276 6.416 1.00 96.12 94 PHE A C 1
ATOM 817 O O . PHE A 1 94 ? 0.440 2.187 5.825 1.00 96.12 94 PHE A O 1
ATOM 824 N N . ILE A 1 95 ? 1.348 4.199 6.227 1.00 96.19 95 ILE A N 1
ATOM 825 C CA . ILE A 1 95 ? 2.486 4.002 5.330 1.00 96.19 95 ILE A CA 1
ATOM 826 C C . ILE A 1 95 ? 3.768 4.077 6.131 1.00 96.19 95 ILE A C 1
ATOM 828 O O . ILE A 1 95 ? 4.035 5.051 6.822 1.00 96.19 95 ILE A O 1
ATOM 832 N N . SER A 1 96 ? 4.599 3.052 5.995 1.00 92.56 96 SER A N 1
ATOM 833 C CA . SER A 1 96 ? 5.732 2.863 6.892 1.00 92.56 96 SER A CA 1
ATOM 834 C C . SER A 1 96 ? 6.758 4.010 6.859 1.00 92.56 96 SER A C 1
ATOM 836 O O . SER A 1 96 ? 7.322 4.349 7.893 1.00 92.56 96 SER A O 1
ATOM 838 N N . GLU A 1 97 ? 6.964 4.655 5.700 1.00 93.50 97 GLU A N 1
ATOM 839 C CA . GLU A 1 97 ? 7.832 5.842 5.584 1.00 93.50 97 GLU A CA 1
ATOM 840 C C . GLU A 1 97 ? 7.343 7.011 6.456 1.00 93.50 97 GLU A C 1
ATOM 842 O O . GLU A 1 97 ? 8.161 7.765 6.970 1.00 93.50 97 GLU A O 1
ATOM 847 N N . GLU A 1 98 ? 6.030 7.143 6.657 1.00 94.12 98 GLU A N 1
ATOM 848 C CA . GLU A 1 98 ? 5.424 8.187 7.498 1.00 94.12 98 GLU A CA 1
ATOM 849 C C . GLU A 1 98 ? 5.545 7.849 8.991 1.00 94.12 98 GLU A C 1
ATOM 851 O O . GLU A 1 98 ? 5.647 8.744 9.823 1.00 94.12 98 GLU A O 1
ATOM 856 N N . LEU A 1 99 ? 5.619 6.554 9.306 1.00 91.44 99 LEU A N 1
ATOM 857 C CA . LEU A 1 99 ? 5.774 6.005 10.656 1.00 91.44 99 LEU A CA 1
ATOM 858 C C . LEU A 1 99 ? 7.246 5.876 11.095 1.00 91.44 99 LEU A C 1
ATOM 860 O O . LEU A 1 99 ? 7.540 5.335 12.157 1.00 91.44 99 LEU A O 1
ATOM 864 N N . ASN A 1 100 ? 8.194 6.347 10.274 1.00 89.06 100 ASN A N 1
ATOM 865 C CA . ASN A 1 100 ? 9.641 6.202 10.492 1.00 89.06 100 ASN A CA 1
ATOM 866 C C . ASN A 1 100 ? 10.089 4.752 10.767 1.00 89.06 100 ASN A C 1
ATOM 868 O O . ASN A 1 100 ? 11.067 4.518 11.476 1.00 89.06 100 ASN A O 1
ATOM 872 N N . GLY A 1 101 ? 9.399 3.780 10.169 1.00 86.31 101 GLY A N 1
ATOM 873 C CA . GLY A 1 101 ? 9.678 2.361 10.350 1.00 86.31 101 GLY A CA 1
ATOM 874 C C . GLY A 1 101 ? 9.333 1.532 9.117 1.00 86.31 101 GLY A C 1
ATOM 875 O O . GLY A 1 101 ? 8.976 2.033 8.047 1.00 86.31 101 GLY A O 1
ATOM 876 N N . SER A 1 102 ? 9.458 0.217 9.235 1.00 86.62 102 SER A N 1
ATOM 877 C CA . SER A 1 102 ? 8.992 -0.710 8.206 1.00 86.62 102 SER A CA 1
ATOM 878 C C . SER A 1 102 ? 8.570 -2.018 8.829 1.00 86.62 102 SER A C 1
ATOM 880 O O . SER A 1 102 ? 9.289 -2.529 9.683 1.00 86.62 102 SER A O 1
ATOM 882 N N . LYS A 1 103 ? 7.481 -2.617 8.333 1.00 88.25 103 LYS A N 1
ATOM 883 C CA . LYS A 1 103 ? 7.204 -4.021 8.646 1.00 88.25 103 LYS A CA 1
ATOM 884 C C . LYS A 1 103 ? 8.450 -4.853 8.305 1.00 88.25 103 LYS A C 1
ATOM 886 O O . LYS A 1 103 ? 8.980 -4.654 7.199 1.00 88.25 103 LYS A O 1
ATOM 891 N N . PRO A 1 104 ? 8.904 -5.749 9.191 1.00 88.44 104 PRO A N 1
ATOM 892 C CA . PRO A 1 104 ? 8.157 -6.274 10.344 1.00 88.44 104 PRO A CA 1
ATOM 893 C C . PRO A 1 104 ? 8.453 -5.699 11.718 1.00 88.44 104 PRO A C 1
ATOM 895 O O . PRO A 1 104 ? 8.146 -6.335 12.722 1.00 88.44 104 PRO A O 1
ATOM 898 N N . ASP A 1 105 ? 9.052 -4.520 11.786 1.00 88.38 105 ASP A N 1
ATOM 899 C CA . ASP A 1 105 ? 9.287 -3.890 13.076 1.00 88.38 105 ASP A CA 1
ATOM 900 C C . ASP A 1 105 ? 7.969 -3.753 13.860 1.00 88.38 105 ASP A C 1
ATOM 902 O O . ASP A 1 105 ? 7.004 -3.159 13.365 1.00 88.38 105 ASP A O 1
ATOM 906 N N . ILE A 1 106 ? 7.936 -4.341 15.062 1.00 87.62 106 ILE A N 1
ATOM 907 C CA . ILE A 1 106 ? 6.756 -4.379 15.930 1.00 87.62 106 ILE A CA 1
ATOM 908 C C . ILE A 1 106 ? 6.286 -2.967 16.282 1.00 87.62 106 ILE A C 1
ATOM 910 O O . ILE A 1 106 ? 5.087 -2.739 16.415 1.00 87.62 106 ILE A O 1
ATOM 914 N N . GLU A 1 107 ? 7.206 -2.001 16.331 1.00 89.88 107 GLU A N 1
ATOM 915 C CA . GLU A 1 107 ? 6.894 -0.604 16.632 1.00 89.88 107 GLU A CA 1
ATOM 916 C C . GLU A 1 107 ? 5.929 0.011 15.617 1.00 89.88 107 GLU A C 1
ATOM 918 O O . GLU A 1 107 ? 5.046 0.782 15.985 1.00 89.88 107 GLU A O 1
ATOM 923 N N . VAL A 1 108 ? 6.019 -0.383 14.342 1.00 90.94 108 VAL A N 1
ATOM 924 C CA . VAL A 1 108 ? 5.090 0.097 13.309 1.00 90.94 108 VAL A CA 1
ATOM 925 C C . VAL A 1 108 ? 3.678 -0.426 13.565 1.00 90.94 108 VAL A C 1
ATOM 927 O O . VAL A 1 108 ? 2.711 0.292 13.339 1.00 90.94 108 VAL A O 1
ATOM 930 N N . PHE A 1 109 ? 3.540 -1.661 14.046 1.00 89.44 109 PHE A N 1
ATOM 931 C CA . PHE A 1 109 ? 2.234 -2.209 14.403 1.00 89.44 109 PHE A CA 1
ATOM 932 C C . PHE A 1 109 ? 1.688 -1.545 15.668 1.00 89.44 109 PHE A C 1
ATOM 934 O O . PHE A 1 109 ? 0.522 -1.166 15.678 1.00 89.44 109 PHE A O 1
ATOM 941 N N . ASN A 1 110 ? 2.527 -1.331 16.686 1.00 89.25 110 ASN A N 1
ATOM 942 C CA . ASN A 1 110 ? 2.127 -0.664 17.926 1.00 89.25 110 ASN A CA 1
ATOM 943 C C . ASN A 1 110 ? 1.573 0.744 17.662 1.00 89.25 110 ASN A C 1
ATOM 945 O O . ASN A 1 110 ? 0.481 1.059 18.133 1.00 89.25 110 ASN A O 1
ATOM 949 N N . GLN A 1 111 ? 2.262 1.547 16.841 1.00 91.69 111 GLN A N 1
ATOM 950 C CA . GLN A 1 111 ? 1.797 2.885 16.453 1.00 91.69 111 GLN A CA 1
ATOM 951 C C . GLN A 1 111 ? 0.421 2.847 15.773 1.00 91.69 111 GLN A C 1
ATOM 953 O O . GLN A 1 111 ? -0.454 3.641 16.101 1.00 91.69 111 GLN A O 1
ATOM 958 N N . VAL A 1 112 ? 0.204 1.886 14.868 1.00 92.44 112 VAL A N 1
ATOM 959 C CA . VAL A 1 112 ? -1.091 1.696 14.195 1.00 92.44 112 VAL A CA 1
ATOM 960 C C . VAL A 1 112 ? -2.184 1.328 15.197 1.00 92.44 112 VAL A C 1
ATOM 962 O O . VAL A 1 112 ? -3.282 1.876 15.136 1.00 92.44 112 VAL A O 1
ATOM 965 N N . THR A 1 113 ? -1.898 0.410 16.126 1.00 90.12 113 THR A N 1
ATOM 966 C CA . THR A 1 113 ? -2.882 0.009 17.139 1.00 90.12 113 THR A CA 1
ATOM 967 C C . THR A 1 113 ? -3.239 1.153 18.087 1.00 90.12 113 THR A C 1
ATOM 969 O O . THR A 1 113 ? -4.409 1.310 18.425 1.00 90.12 113 THR A O 1
ATOM 972 N N . GLU A 1 114 ? -2.260 1.983 18.456 1.00 90.50 114 GLU A N 1
ATOM 973 C CA . GLU A 1 114 ? -2.463 3.162 19.301 1.00 90.50 114 GLU A CA 1
ATOM 974 C C . GLU A 1 114 ? -3.317 4.221 18.592 1.00 90.50 114 GLU A C 1
ATOM 976 O O . GLU A 1 114 ? -4.263 4.735 19.186 1.00 90.50 114 GLU A O 1
ATOM 981 N N . GLU A 1 115 ? -3.047 4.499 17.312 1.00 92.50 115 GLU A N 1
ATOM 982 C CA . GLU A 1 115 ? -3.800 5.489 16.532 1.00 92.50 115 GLU A CA 1
ATOM 983 C C . GLU A 1 115 ? -5.258 5.069 16.294 1.00 92.50 115 GLU A C 1
ATOM 985 O O . GLU A 1 115 ? -6.156 5.912 16.301 1.00 92.50 115 GLU A O 1
ATOM 990 N N . LEU A 1 116 ? -5.513 3.768 16.129 1.00 92.75 116 LEU A N 1
ATOM 991 C CA . LEU A 1 116 ? -6.865 3.234 15.949 1.00 92.75 116 LEU A CA 1
ATOM 992 C C . LEU A 1 116 ? -7.628 3.053 17.271 1.00 92.75 116 LEU A C 1
ATOM 994 O O . LEU A 1 116 ? -8.849 2.927 17.252 1.00 92.75 116 LEU A O 1
ATOM 998 N N . GLY A 1 117 ? -6.938 3.047 18.415 1.00 91.69 117 GLY A N 1
ATOM 999 C CA . GLY A 1 117 ? -7.562 2.991 19.739 1.00 91.69 117 GLY A CA 1
ATOM 1000 C C . GLY A 1 117 ? -8.190 1.644 20.119 1.00 91.69 117 GLY A C 1
ATOM 1001 O O . GLY A 1 117 ? -8.965 1.601 21.075 1.00 91.69 117 GLY A O 1
ATOM 1002 N N . TYR A 1 118 ? -7.860 0.559 19.412 1.00 87.56 118 TYR A N 1
ATOM 1003 C CA . TYR A 1 118 ? -8.268 -0.802 19.787 1.00 87.56 118 TYR A CA 1
ATOM 1004 C C . TYR A 1 118 ? -7.178 -1.499 20.611 1.00 87.56 118 TYR A C 1
ATOM 1006 O O . TYR A 1 118 ? -6.000 -1.133 20.596 1.00 87.56 118 TYR A O 1
ATOM 1014 N N . LEU A 1 119 ? -7.562 -2.554 21.318 1.00 86.94 119 LEU A N 1
ATOM 1015 C CA . LEU A 1 119 ? -6.657 -3.417 22.065 1.00 86.94 119 LEU A CA 1
ATOM 1016 C C . LEU A 1 119 ? -5.936 -4.379 21.116 1.00 86.94 119 LEU A C 1
ATOM 1018 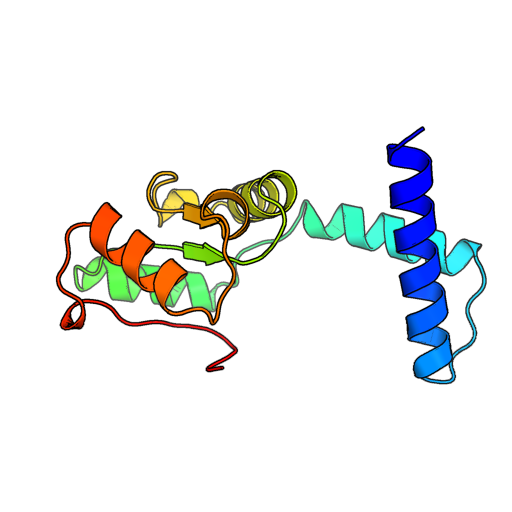O O . LEU A 1 119 ? -6.472 -4.802 20.098 1.00 86.94 119 LEU A O 1
ATOM 1022 N N . SER A 1 120 ? -4.716 -4.784 21.468 1.00 79.31 120 SER A N 1
ATOM 1023 C CA . SER A 1 120 ? -3.867 -5.606 20.590 1.00 79.31 120 SER A CA 1
ATOM 1024 C C . SER A 1 120 ? -4.507 -6.931 20.146 1.00 79.31 120 SER A C 1
ATOM 1026 O O . SER A 1 120 ? -4.236 -7.397 19.042 1.00 79.31 120 SER A O 1
ATOM 1028 N N . TYR A 1 121 ? -5.380 -7.524 20.968 1.00 85.25 121 TYR A N 1
ATOM 1029 C CA . TYR A 1 121 ? -6.101 -8.762 20.643 1.00 85.25 121 TYR A CA 1
ATOM 1030 C C . TYR A 1 121 ? -7.301 -8.562 19.701 1.00 85.25 121 TYR A C 1
ATOM 1032 O O . TYR A 1 121 ? -7.893 -9.544 19.259 1.00 85.25 121 TYR A O 1
ATOM 1040 N N . GLU A 1 122 ? -7.675 -7.317 19.403 1.00 90.88 122 GLU A N 1
ATOM 1041 C CA . GLU A 1 122 ? -8.762 -6.965 18.479 1.00 90.88 122 GLU A CA 1
ATOM 1042 C C . GLU A 1 122 ? -8.261 -6.839 17.031 1.00 90.88 122 GLU A C 1
ATOM 1044 O O . GLU A 1 122 ? -9.051 -6.689 16.100 1.00 90.88 122 GLU A O 1
ATOM 1049 N N . PHE A 1 123 ? -6.948 -6.960 16.817 1.00 91.06 123 PHE A N 1
ATOM 1050 C CA . PHE A 1 123 ? -6.333 -6.890 15.499 1.00 91.06 123 PHE A CA 1
ATOM 1051 C C . PHE A 1 123 ? -6.116 -8.269 14.888 1.00 91.06 123 PHE A C 1
ATOM 1053 O O . PHE A 1 123 ? -5.579 -9.185 15.508 1.00 91.06 123 PHE A O 1
ATOM 1060 N N . THR A 1 124 ? -6.443 -8.385 13.603 1.00 91.44 124 THR A N 1
ATOM 1061 C CA . THR A 1 124 ? -6.007 -9.497 12.755 1.00 91.44 124 THR A CA 1
ATOM 1062 C C . THR A 1 124 ? -5.190 -8.946 11.595 1.00 91.44 124 THR A C 1
ATOM 1064 O O . THR A 1 124 ? -5.667 -8.120 10.820 1.00 91.44 124 THR A O 1
ATOM 1067 N N . TYR A 1 125 ? -3.948 -9.411 11.462 1.00 89.25 125 TYR A N 1
ATOM 1068 C CA . TYR A 1 125 ? -3.094 -9.068 10.330 1.00 89.25 125 TYR A CA 1
ATOM 1069 C C . TYR A 1 125 ? -3.313 -10.046 9.172 1.00 89.25 125 TYR A C 1
ATOM 1071 O O . TYR A 1 125 ? -3.186 -11.259 9.340 1.00 89.25 125 TYR A O 1
ATOM 1079 N N . ILE A 1 126 ? -3.584 -9.508 7.981 1.00 90.06 126 ILE A N 1
ATOM 1080 C CA . ILE A 1 126 ? -3.678 -10.268 6.731 1.00 90.06 126 ILE A CA 1
ATOM 1081 C C . ILE A 1 126 ? -2.586 -9.762 5.786 1.00 90.06 126 ILE A C 1
ATOM 1083 O O . ILE A 1 126 ? -2.536 -8.579 5.445 1.00 90.06 126 ILE A O 1
ATOM 1087 N N . GLY A 1 127 ? -1.709 -10.659 5.340 1.00 87.62 127 GLY A N 1
ATOM 1088 C CA . GLY A 1 127 ? -0.635 -10.331 4.409 1.00 87.62 127 GLY A CA 1
ATOM 1089 C C . GLY A 1 127 ? -0.036 -11.569 3.754 1.00 87.62 127 GLY A C 1
ATOM 1090 O O . GLY A 1 127 ? -0.171 -12.682 4.253 1.00 87.62 127 GLY A O 1
ATOM 1091 N N . ASP A 1 128 ? 0.665 -11.370 2.640 1.00 84.12 128 ASP A N 1
ATOM 1092 C CA . ASP A 1 128 ? 1.368 -12.429 1.904 1.00 84.12 128 ASP A CA 1
ATOM 1093 C C . ASP A 1 128 ? 2.657 -12.892 2.607 1.00 84.12 128 ASP A C 1
ATOM 1095 O O . ASP A 1 128 ? 3.306 -13.847 2.177 1.00 84.12 128 ASP A O 1
ATOM 1099 N N . LYS A 1 129 ? 3.060 -12.182 3.670 1.00 78.19 129 LYS A N 1
ATOM 1100 C CA . LYS A 1 129 ? 4.354 -12.299 4.348 1.00 78.19 129 LYS A CA 1
ATOM 1101 C C . LYS A 1 129 ? 4.172 -12.167 5.860 1.00 78.19 129 LYS A C 1
ATOM 1103 O O . LYS A 1 129 ? 3.661 -11.148 6.322 1.00 78.19 129 LYS A O 1
ATOM 1108 N N . LEU A 1 130 ? 4.593 -13.205 6.589 1.00 59.84 130 LEU A N 1
ATOM 1109 C CA . LEU A 1 130 ? 4.478 -13.353 8.052 1.00 59.84 130 LEU A CA 1
ATOM 1110 C C . LEU A 1 130 ? 5.719 -12.912 8.838 1.00 59.84 130 LEU A C 1
ATOM 1112 O O . LEU A 1 130 ? 5.771 -13.103 10.048 1.00 59.84 130 LEU A O 1
ATOM 1116 N N . TYR A 1 131 ? 6.741 -12.417 8.153 1.00 56.72 131 TYR A N 1
ATOM 1117 C CA . TYR A 1 131 ? 8.027 -12.132 8.768 1.00 56.72 131 TYR A CA 1
ATOM 1118 C C . TYR A 1 131 ? 8.125 -10.687 9.145 1.00 56.72 131 TYR A C 1
ATOM 1120 O O . TYR A 1 131 ? 7.712 -9.860 8.292 1.00 56.72 131 TYR A O 1
#

Organism: NCBI:txid2748684

pLDDT: mean 90.94, std 8.53, range [56.62, 97.44]

Foldseek 3Di:
DVVVVVVVVQLVVQQVVCVVVVHHDDSVVSVVVVVVVVVVLLQDEDDPVVVVVLVVVVVVVDADADEEEDDPVSVVSSCVSHVVCVRHPPLRYHYQVVVVHGPPPVSSVVVSCVSVVDDPVSDDDDDPDDD

Secondary structure (DSSP, 8-state):
-HHHHHHHHHHHHHHHHHHHTT----HHHHHHHHHHHHHHHTS----HHHHHHHHHHHHTT----EEE-S-HHHHHHHHHHTTGGGTS-GGGEEETTTTT--TT-HHHHHHHHHHHT--GGG-----S---

Sequence (131 aa):
MREKLKRRTKLDRILSTYKKFHYEIIIEQATIFQALNKYYRQHLTLDSEIIHVFEYLQAAGYDFFILTNGPSFDQRNKLNTLHTNRWILENHWFISEELNGSKPDIEVFNQVTEELGYLSYEFTYIGDKLY